Protein AF-Q7DK08-F1 (afdb_monomer_lite)

Secondary structure (DSSP, 8-state):
--------TT--SHHHHHHHHH-S---SSS--EEEEEETTEEEEEEEEEEETTEEEEEEEEEEEPP-------

Structure (mmCIF, N/CA/C/O backbone):
data_AF-Q7DK08-F1
#
_entry.id   AF-Q7DK08-F1
#
loop_
_atom_site.group_PDB
_atom_site.id
_atom_site.type_symbol
_atom_site.label_atom_id
_atom_site.label_alt_id
_atom_site.label_comp_id
_atom_site.label_asym_id
_atom_site.label_entity_id
_atom_site.label_seq_id
_atom_site.pdbx_PDB_ins_code
_atom_site.Cartn_x
_atom_site.Cartn_y
_atom_site.Cartn_z
_atom_site.occupancy
_atom_site.B_iso_or_equiv
_atom_site.auth_seq_id
_atom_site.auth_comp_id
_atom_site.auth_asym_id
_atom_site.auth_atom_id
_atom_site.pdbx_PDB_model_num
ATOM 1 N N . TYR A 1 1 ? -10.846 -10.133 4.105 1.00 80.50 1 TYR A N 1
ATOM 2 C CA . TYR A 1 1 ? -11.025 -8.711 3.750 1.00 80.50 1 TYR A CA 1
ATOM 3 C C . TYR A 1 1 ? -10.355 -7.886 4.839 1.00 80.50 1 TYR A C 1
ATOM 5 O O . TYR A 1 1 ? -10.305 -8.384 5.954 1.00 80.50 1 TYR A O 1
ATOM 13 N N . PHE A 1 2 ? -9.811 -6.702 4.537 1.00 91.81 2 PHE A N 1
ATOM 14 C CA . PHE A 1 2 ? -9.185 -5.837 5.556 1.00 91.81 2 PHE A CA 1
ATOM 15 C C . PHE A 1 2 ? -10.203 -4.945 6.296 1.00 91.81 2 PHE A C 1
ATOM 17 O O . PHE A 1 2 ? -9.928 -4.520 7.409 1.00 91.81 2 PHE A O 1
ATOM 24 N N . GLU A 1 3 ? -11.397 -4.743 5.716 1.00 94.62 3 GLU A N 1
ATOM 25 C CA . GLU A 1 3 ? -12.505 -3.935 6.277 1.00 94.62 3 GLU A CA 1
ATOM 26 C C . GLU A 1 3 ? -12.103 -2.483 6.587 1.00 94.62 3 GLU A C 1
ATOM 28 O O . GLU A 1 3 ? -12.470 -1.908 7.605 1.00 94.62 3 GLU A O 1
ATOM 33 N N . THR A 1 4 ? -11.329 -1.902 5.680 1.00 96.06 4 THR A N 1
ATOM 34 C CA . THR A 1 4 ? -10.841 -0.520 5.704 1.00 96.06 4 THR A CA 1
ATOM 35 C C . THR A 1 4 ? -11.643 0.333 4.718 1.00 96.06 4 THR A C 1
ATOM 37 O O . THR A 1 4 ? -12.303 -0.206 3.827 1.00 96.06 4 THR A O 1
ATOM 40 N N . ASP A 1 5 ? -11.528 1.647 4.821 1.00 95.50 5 ASP A N 1
ATOM 41 C CA . ASP A 1 5 ? -12.203 2.667 4.008 1.00 95.50 5 ASP A CA 1
ATOM 42 C C . ASP A 1 5 ? -11.216 3.617 3.298 1.00 95.50 5 ASP A C 1
ATOM 44 O O . ASP A 1 5 ? -11.529 4.767 3.024 1.00 95.50 5 ASP A O 1
ATOM 48 N N . LEU A 1 6 ? -10.013 3.121 2.975 1.00 96.62 6 LEU A N 1
ATOM 49 C CA . LEU A 1 6 ? -8.962 3.906 2.318 1.00 96.62 6 LEU A CA 1
ATOM 50 C C . LEU A 1 6 ? -9.406 4.464 0.957 1.00 96.62 6 LEU A C 1
ATOM 52 O O . LEU A 1 6 ? -9.783 3.706 0.059 1.00 96.62 6 LEU A O 1
ATOM 56 N N . GLU A 1 7 ? -9.232 5.772 0.779 1.00 96.75 7 GLU A N 1
ATOM 57 C CA . GLU A 1 7 ? -9.503 6.497 -0.462 1.00 96.75 7 GLU A CA 1
ATOM 58 C C . GLU A 1 7 ? -8.474 7.611 -0.713 1.00 96.75 7 GLU A C 1
ATOM 60 O O . GLU A 1 7 ? -7.810 8.091 0.206 1.00 96.75 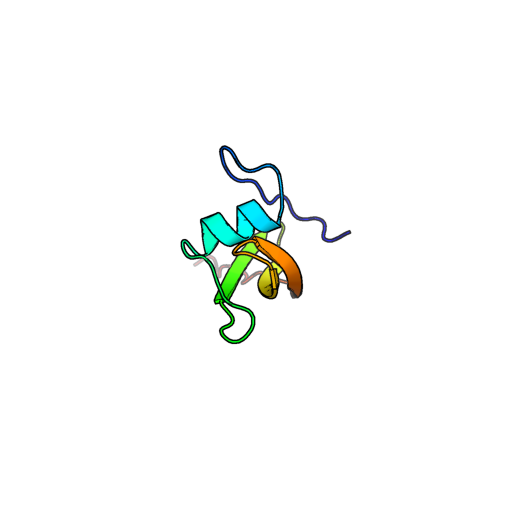7 GLU A O 1
ATOM 65 N N . SER A 1 8 ? -8.296 8.003 -1.977 1.00 96.75 8 SER A N 1
ATOM 66 C CA . SER A 1 8 ? -7.427 9.119 -2.366 1.00 96.75 8 SER A CA 1
ATOM 67 C C . SER A 1 8 ? -7.857 9.695 -3.717 1.00 96.75 8 SER A C 1
ATOM 69 O O . SER A 1 8 ? -8.227 8.955 -4.632 1.00 96.75 8 SER A O 1
ATOM 71 N N . ASP A 1 9 ? -7.798 11.022 -3.843 1.00 96.25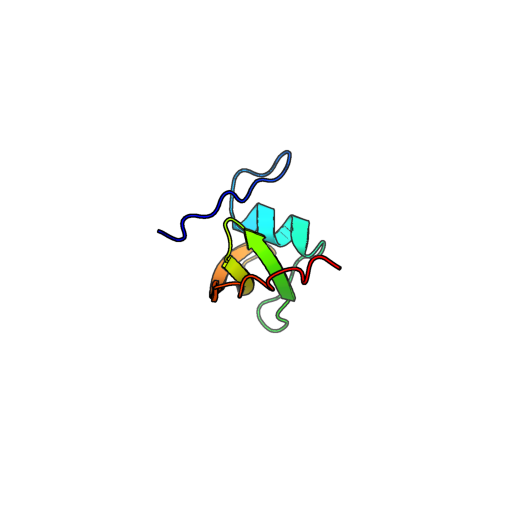 9 ASP A N 1
ATOM 72 C CA . ASP A 1 9 ? -8.186 11.735 -5.060 1.00 96.25 9 ASP A CA 1
ATOM 73 C C . ASP A 1 9 ? -7.340 11.314 -6.269 1.00 96.25 9 ASP A C 1
ATOM 75 O O . ASP A 1 9 ? -6.111 11.276 -6.215 1.00 96.25 9 ASP A O 1
ATOM 79 N N . ASN A 1 10 ? -8.007 11.064 -7.401 1.00 95.50 10 ASN A N 1
ATOM 80 C CA . ASN A 1 10 ? -7.394 10.627 -8.664 1.00 95.50 10 ASN A CA 1
ATOM 81 C C . ASN A 1 10 ? -6.569 9.328 -8.559 1.00 95.50 10 ASN A C 1
ATOM 83 O O . ASN A 1 10 ? -5.655 9.105 -9.359 1.00 95.50 10 ASN A O 1
ATOM 87 N N . VAL A 1 11 ? -6.883 8.462 -7.592 1.00 97.56 11 VAL A N 1
ATOM 88 C CA . VAL A 1 11 ? -6.187 7.195 -7.367 1.00 97.56 11 VAL A CA 1
ATOM 89 C C . VAL A 1 11 ? -7.181 6.039 -7.290 1.00 97.56 11 VAL A C 1
ATOM 91 O O . VAL A 1 11 ? -7.990 5.953 -6.377 1.00 97.56 11 VAL A O 1
ATOM 94 N N . ASP A 1 12 ? -7.040 5.077 -8.205 1.00 97.50 12 ASP A N 1
ATOM 95 C CA . ASP A 1 12 ? -7.947 3.919 -8.281 1.00 97.50 12 ASP A CA 1
ATOM 96 C C . ASP A 1 12 ? -7.381 2.629 -7.663 1.00 97.50 12 ASP A C 1
ATOM 98 O O . ASP A 1 12 ? -8.075 1.619 -7.555 1.00 97.50 12 ASP A O 1
ATOM 102 N N . THR A 1 13 ? -6.085 2.589 -7.331 1.00 97.62 13 THR A N 1
ATOM 103 C CA . THR A 1 13 ? -5.404 1.343 -6.932 1.00 97.62 13 THR A CA 1
ATOM 104 C C . THR A 1 13 ? -4.598 1.513 -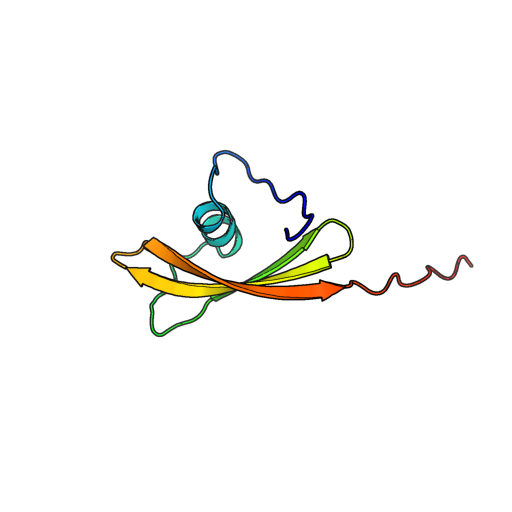5.660 1.00 97.62 13 THR A C 1
ATOM 106 O O . THR A 1 13 ? -4.031 2.573 -5.415 1.00 97.62 13 THR A O 1
ATOM 109 N N . ILE A 1 14 ? -4.435 0.423 -4.906 1.00 97.81 14 ILE A N 1
ATOM 110 C CA . ILE A 1 14 ? -3.635 0.427 -3.675 1.00 97.81 14 ILE A CA 1
ATOM 111 C C . ILE A 1 14 ? -2.164 0.806 -3.911 1.00 97.81 14 ILE A C 1
ATOM 113 O O . ILE A 1 14 ? -1.544 1.436 -3.064 1.00 97.81 14 ILE A O 1
ATOM 117 N N . ALA A 1 15 ? -1.606 0.469 -5.080 1.00 97.38 15 ALA A N 1
ATOM 118 C CA . ALA A 1 15 ? -0.254 0.885 -5.445 1.00 97.38 15 ALA A CA 1
ATOM 119 C C . ALA A 1 15 ? -0.178 2.400 -5.665 1.00 97.38 15 ALA A C 1
ATOM 121 O O . ALA A 1 15 ? 0.785 3.022 -5.234 1.00 97.38 15 ALA A O 1
ATOM 122 N N . GLY A 1 16 ? -1.193 2.988 -6.306 1.00 97.56 16 GLY A N 1
ATOM 123 C CA . GLY A 1 16 ? -1.303 4.438 -6.442 1.00 97.56 16 GLY A CA 1
ATOM 124 C C . GLY A 1 16 ? -1.483 5.123 -5.089 1.00 97.56 16 GLY A C 1
ATOM 125 O O . GLY A 1 16 ? -0.785 6.087 -4.818 1.00 97.56 16 GLY A O 1
ATOM 126 N N . PHE A 1 17 ? -2.332 4.573 -4.215 1.00 98.31 17 PHE A N 1
ATOM 127 C CA . PHE A 1 17 ? -2.582 5.117 -2.874 1.00 98.31 17 PHE A CA 1
ATOM 128 C C . PHE A 1 17 ? -1.291 5.166 -2.060 1.00 98.31 17 PHE A C 1
ATOM 130 O O . PHE A 1 17 ? -0.912 6.213 -1.546 1.00 98.31 17 PHE A O 1
ATOM 137 N N . TYR A 1 18 ? -0.567 4.047 -2.041 1.00 98.38 18 TYR A N 1
ATO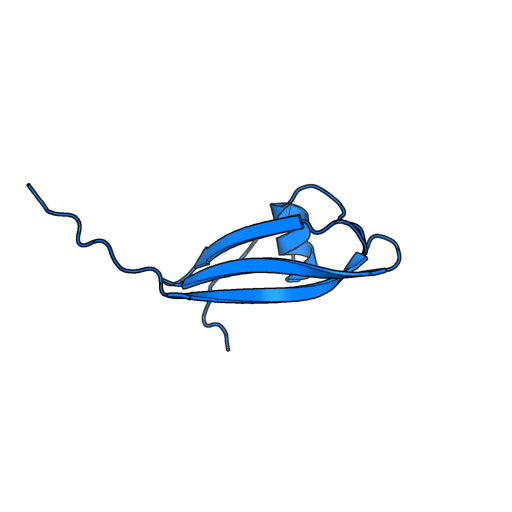M 138 C CA . TYR A 1 18 ? 0.745 3.950 -1.417 1.00 98.38 18 TYR A CA 1
ATOM 139 C C . TYR A 1 18 ? 1.748 4.948 -2.010 1.00 98.38 18 TYR A C 1
ATOM 141 O O . TYR A 1 18 ? 2.374 5.677 -1.253 1.00 98.38 18 TYR A O 1
ATOM 149 N N . LEU A 1 19 ? 1.883 5.018 -3.343 1.00 97.19 19 LEU A N 1
ATOM 150 C CA . LEU A 1 19 ? 2.839 5.914 -4.011 1.00 97.19 19 LEU A CA 1
ATOM 151 C C . LEU A 1 19 ? 2.545 7.395 -3.741 1.00 97.19 19 LEU A C 1
ATOM 153 O O . LEU A 1 19 ? 3.472 8.171 -3.525 1.00 97.19 19 LEU A O 1
ATOM 157 N N . THR A 1 20 ? 1.269 7.782 -3.728 1.00 96.69 20 THR A N 1
ATOM 158 C CA . THR A 1 20 ? 0.848 9.135 -3.349 1.00 96.69 20 THR A CA 1
ATOM 159 C C . THR A 1 20 ? 1.155 9.414 -1.878 1.00 96.69 20 THR A C 1
ATOM 161 O O . THR A 1 20 ? 1.614 10.507 -1.560 1.00 96.69 20 THR A O 1
ATOM 164 N N . GLY A 1 21 ? 0.957 8.428 -0.998 1.00 96.69 21 GLY A N 1
ATOM 165 C CA . GLY A 1 21 ? 1.248 8.534 0.432 1.00 96.69 21 GLY A CA 1
ATOM 166 C C . GLY A 1 21 ? 2.737 8.685 0.754 1.00 96.69 21 GLY A C 1
ATOM 167 O O . GLY A 1 21 ? 3.100 9.558 1.538 1.00 96.69 21 GLY A O 1
ATOM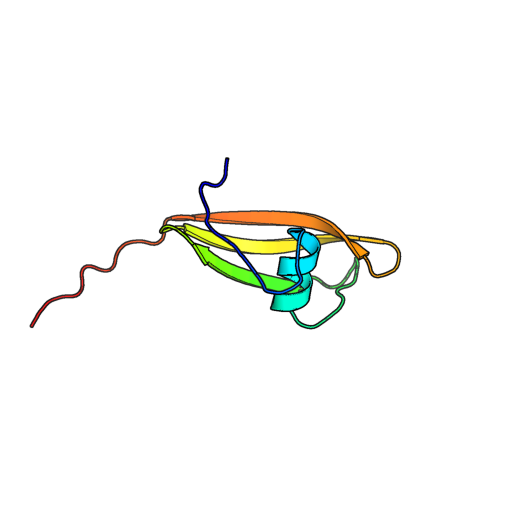 168 N N . VAL A 1 22 ? 3.609 7.891 0.119 1.00 96.88 22 VAL A N 1
ATOM 169 C CA . VAL A 1 22 ? 5.071 8.011 0.301 1.00 96.88 22 VAL A CA 1
ATOM 170 C C . VAL A 1 22 ? 5.663 9.221 -0.428 1.00 96.88 22 VAL A C 1
ATOM 172 O O . VAL A 1 22 ? 6.699 9.743 -0.027 1.00 96.88 22 VAL A O 1
ATOM 175 N N . GLY A 1 23 ? 5.036 9.676 -1.518 1.00 96.31 23 GLY A N 1
ATOM 176 C CA . GLY A 1 23 ? 5.492 10.825 -2.309 1.00 96.31 23 GLY A CA 1
ATOM 177 C C . GLY A 1 23 ? 6.747 10.576 -3.159 1.00 96.31 23 GLY A C 1
ATOM 178 O O . GLY A 1 23 ? 7.234 11.494 -3.821 1.00 96.31 23 GLY A O 1
ATOM 179 N N . THR A 1 24 ? 7.275 9.351 -3.175 1.00 94.19 24 THR A N 1
ATOM 180 C CA . THR A 1 24 ? 8.472 8.947 -3.926 1.00 94.19 24 THR A CA 1
ATOM 181 C C . THR A 1 24 ? 8.263 7.596 -4.616 1.00 94.19 24 THR A C 1
ATOM 183 O O . THR A 1 24 ? 7.358 6.830 -4.287 1.00 94.19 24 THR A O 1
ATOM 186 N N . ILE A 1 25 ? 9.091 7.291 -5.622 1.00 95.25 25 ILE A N 1
ATOM 187 C CA . ILE A 1 25 ? 9.123 5.956 -6.234 1.00 95.25 25 ILE A CA 1
ATOM 188 C C . ILE A 1 25 ? 10.186 5.131 -5.496 1.00 95.25 25 ILE A C 1
ATOM 190 O O . ILE A 1 25 ? 11.370 5.438 -5.652 1.00 95.25 25 ILE A O 1
ATOM 194 N N . PRO A 1 26 ? 9.809 4.085 -4.737 1.00 96.38 26 PRO A N 1
ATOM 195 C CA . PRO A 1 26 ? 10.781 3.239 -4.055 1.00 96.38 26 PRO A CA 1
ATOM 196 C C . PRO A 1 26 ? 11.485 2.289 -5.034 1.00 96.38 26 PRO A C 1
ATOM 198 O O . PRO A 1 26 ? 11.036 2.088 -6.167 1.00 96.38 26 PRO A O 1
ATOM 201 N N . SER A 1 27 ? 12.559 1.639 -4.585 1.00 96.62 27 SER A N 1
ATOM 202 C CA . SER A 1 27 ? 13.295 0.634 -5.365 1.00 96.62 27 SER A CA 1
ATOM 203 C C . SER A 1 27 ? 13.029 -0.792 -4.864 1.00 96.62 27 SER A C 1
ATOM 205 O O . SER A 1 27 ? 12.169 -1.029 -4.013 1.00 96.62 27 SER A O 1
ATOM 207 N N . GLN A 1 28 ? 13.688 -1.798 -5.443 1.00 95.94 28 GLN A N 1
ATOM 208 C CA . GLN A 1 28 ? 13.568 -3.164 -4.928 1.00 95.94 28 GLN A CA 1
ATOM 209 C C . GLN A 1 28 ? 14.385 -3.330 -3.635 1.00 95.94 28 GLN A C 1
ATOM 211 O O . GLN A 1 28 ? 13.960 -4.072 -2.742 1.00 95.94 28 GLN A O 1
ATOM 216 N N . GLU A 1 29 ? 15.516 -2.631 -3.561 1.00 95.69 29 GLU A N 1
ATOM 217 C CA . GLU A 1 29 ? 16.534 -2.655 -2.513 1.00 95.69 29 GLU A CA 1
ATOM 218 C C . GLU A 1 29 ? 16.185 -1.738 -1.336 1.00 95.69 29 GLU A C 1
ATOM 220 O O . GLU A 1 29 ? 16.411 -2.110 -0.186 1.00 95.69 29 GLU A O 1
ATOM 225 N N . GLU A 1 30 ? 15.599 -0.575 -1.614 1.00 94.88 30 GLU A N 1
ATOM 226 C CA . GLU A 1 30 ? 15.218 0.424 -0.616 1.00 94.88 30 GLU A CA 1
ATOM 227 C C . GLU A 1 30 ? 13.706 0.377 -0.392 1.00 94.88 30 GLU A C 1
ATOM 229 O O . GLU A 1 30 ? 12.899 0.460 -1.328 1.00 94.88 30 GLU A O 1
ATOM 234 N N . LYS A 1 31 ? 13.328 0.159 0.869 1.00 97.12 31 LYS A N 1
ATOM 235 C CA . LYS A 1 31 ? 11.937 0.013 1.283 1.00 97.12 31 LYS A CA 1
ATOM 236 C C . LYS A 1 31 ? 11.419 1.325 1.848 1.00 97.12 31 LYS A C 1
ATOM 238 O O . LYS A 1 31 ? 12.047 1.891 2.732 1.00 97.12 31 LYS A O 1
ATOM 243 N N . GLU A 1 32 ? 10.262 1.745 1.361 1.00 98.19 32 GLU A N 1
ATOM 244 C CA . GLU A 1 32 ? 9.512 2.877 1.889 1.00 98.19 32 GLU A CA 1
ATOM 245 C C . GLU A 1 32 ? 8.298 2.356 2.649 1.00 98.19 32 GLU A C 1
ATOM 247 O O . GLU A 1 32 ? 7.593 1.447 2.188 1.00 98.19 32 GLU A O 1
ATOM 252 N N . HIS A 1 33 ? 8.074 2.941 3.817 1.00 98.31 33 HIS A N 1
ATOM 253 C CA . HIS A 1 33 ? 7.022 2.563 4.745 1.00 98.31 33 HIS A CA 1
ATOM 254 C C . HIS A 1 33 ? 5.952 3.648 4.745 1.00 98.31 33 HIS A C 1
ATOM 256 O O . HIS A 1 33 ? 6.263 4.837 4.795 1.00 98.31 33 HIS A O 1
ATOM 262 N N . PHE A 1 34 ? 4.692 3.235 4.671 1.00 98.38 34 PHE A N 1
ATOM 263 C CA . PHE A 1 34 ? 3.558 4.142 4.739 1.00 98.38 34 PHE A CA 1
ATOM 264 C C . PHE A 1 34 ? 2.532 3.614 5.728 1.00 98.38 34 PHE A C 1
ATOM 266 O O . PHE A 1 34 ? 1.971 2.537 5.525 1.00 98.38 34 PHE A O 1
ATOM 273 N N . GLU A 1 35 ? 2.307 4.374 6.791 1.00 98.25 35 GLU A N 1
ATOM 274 C CA . GLU A 1 35 ? 1.401 4.017 7.876 1.00 98.25 35 GLU A CA 1
ATOM 275 C C . GLU A 1 35 ? 0.113 4.832 7.786 1.00 98.25 35 GLU A C 1
ATOM 277 O O . GLU A 1 35 ? 0.148 6.051 7.609 1.00 98.25 35 GLU A O 1
ATOM 282 N N . VAL A 1 36 ? -1.027 4.156 7.910 1.00 97.38 36 VAL A N 1
ATOM 283 C CA . VAL A 1 36 ? -2.355 4.778 7.923 1.00 97.38 36 VAL A CA 1
ATOM 284 C C . VAL A 1 36 ? -3.268 4.060 8.902 1.00 97.38 36 VAL A C 1
ATOM 286 O O . VAL A 1 36 ? -3.168 2.848 9.090 1.00 97.38 36 VAL A O 1
ATOM 289 N N . GLU A 1 37 ? -4.201 4.801 9.485 1.00 96.44 37 GLU A N 1
ATOM 290 C CA . GLU A 1 37 ? -5.273 4.234 10.295 1.00 96.44 37 GLU A CA 1
ATOM 291 C C . GLU A 1 37 ? -6.599 4.296 9.543 1.00 96.44 37 GLU A C 1
ATOM 293 O O . GLU A 1 37 ? -6.895 5.270 8.852 1.00 96.44 37 GLU A O 1
ATOM 298 N N . SER A 1 38 ? -7.392 3.234 9.647 1.00 96.25 38 SER A N 1
ATOM 299 C CA . SER A 1 38 ? -8.690 3.126 8.984 1.00 96.25 38 SER A CA 1
ATOM 300 C C . SER A 1 38 ? -9.568 2.130 9.727 1.00 96.25 38 SER A C 1
ATOM 302 O O . SER A 1 38 ? -9.138 1.011 10.009 1.00 96.25 38 SER A O 1
ATOM 304 N N . ASN A 1 39 ? -10.798 2.537 10.053 1.00 95.25 39 ASN A N 1
ATOM 305 C CA . ASN A 1 39 ? -11.781 1.718 10.772 1.00 95.25 39 ASN A CA 1
ATOM 306 C C . ASN A 1 39 ? -11.218 0.995 12.012 1.00 95.25 39 ASN A C 1
ATOM 308 O O . ASN A 1 39 ? -11.436 -0.203 12.188 1.00 95.25 39 ASN A O 1
ATOM 312 N N . GLY A 1 40 ? -10.463 1.709 12.853 1.00 94.12 40 GLY A N 1
ATOM 313 C CA . GLY A 1 40 ? -9.883 1.152 14.082 1.00 94.12 40 GLY A CA 1
ATOM 314 C C . GLY A 1 40 ? -8.682 0.226 13.865 1.00 94.12 40 GLY A C 1
ATOM 315 O O . GLY A 1 40 ? -8.238 -0.417 14.807 1.00 94.12 40 GLY A O 1
ATOM 316 N N . LYS A 1 41 ? -8.131 0.155 12.648 1.00 96.12 41 LYS A N 1
ATOM 317 C CA . LYS A 1 41 ? -6.934 -0.631 12.327 1.00 96.12 41 LYS A CA 1
ATOM 318 C C . LYS A 1 41 ? -5.788 0.281 11.945 1.00 96.12 41 LYS A C 1
ATOM 320 O O . LYS A 1 41 ? -5.971 1.209 11.164 1.00 96.12 41 LYS A O 1
ATOM 325 N N . HIS A 1 42 ? -4.604 -0.048 12.434 1.00 97.44 42 HIS A N 1
ATOM 326 C CA . HIS A 1 42 ? -3.347 0.509 11.976 1.00 97.44 42 HIS A CA 1
ATOM 327 C C . HIS A 1 42 ? -2.776 -0.396 10.880 1.00 97.44 42 HIS A C 1
ATOM 329 O O . HIS A 1 42 ? -2.669 -1.617 11.047 1.00 97.44 42 HIS A O 1
ATOM 335 N N . LEU A 1 43 ? -2.449 0.201 9.738 1.00 98.19 43 LEU A N 1
ATOM 336 C CA . LEU A 1 43 ? -1.923 -0.474 8.559 1.00 98.19 43 LEU A CA 1
ATOM 337 C C . LEU A 1 43 ? -0.548 0.089 8.228 1.00 98.19 43 LEU A C 1
ATOM 339 O O . LEU A 1 43 ? -0.418 1.285 7.990 1.00 98.19 43 LEU A O 1
ATOM 343 N N . GLU A 1 44 ? 0.437 -0.788 8.087 1.00 98.38 44 GLU A N 1
ATOM 344 C CA . GLU A 1 44 ? 1.757 -0.440 7.565 1.00 98.38 44 GLU A CA 1
ATOM 345 C C . GLU A 1 44 ? 1.939 -1.079 6.182 1.00 98.38 44 GLU A C 1
ATOM 347 O O . GLU A 1 44 ? 1.912 -2.307 6.021 1.00 98.38 44 GLU A O 1
ATOM 352 N N . LEU A 1 45 ? 2.097 -0.238 5.161 1.00 98.62 45 LEU A N 1
ATOM 353 C CA . LEU A 1 45 ? 2.263 -0.615 3.764 1.00 98.62 45 LEU A CA 1
ATOM 354 C C . LEU A 1 45 ? 3.734 -0.479 3.363 1.00 98.62 45 LEU A C 1
ATOM 356 O O . LEU A 1 45 ? 4.337 0.575 3.539 1.00 98.62 45 LEU A O 1
ATOM 360 N N . ILE A 1 46 ? 4.298 -1.535 2.774 1.00 98.62 46 ILE A N 1
ATOM 361 C CA . ILE A 1 46 ? 5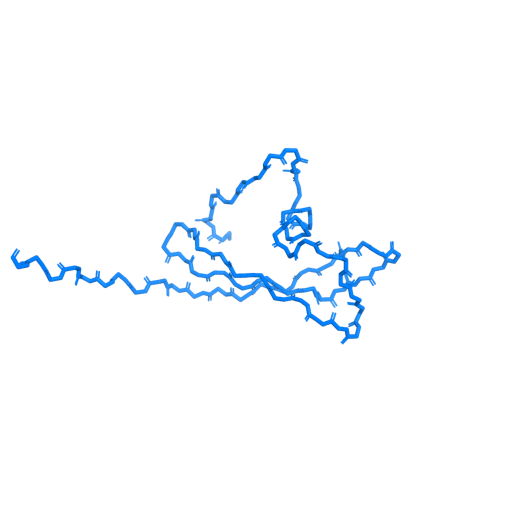.717 -1.597 2.394 1.00 98.62 46 ILE A CA 1
ATOM 362 C C . ILE A 1 46 ? 5.847 -2.161 0.976 1.00 98.62 46 ILE A C 1
ATOM 364 O O . ILE A 1 46 ? 5.246 -3.193 0.654 1.00 98.62 46 ILE A O 1
ATOM 368 N N . ASN A 1 47 ? 6.654 -1.543 0.109 1.00 98.50 47 ASN A N 1
ATOM 369 C CA . ASN A 1 47 ? 6.941 -2.067 -1.232 1.00 98.50 47 ASN A CA 1
ATOM 370 C C . ASN A 1 47 ? 7.613 -3.448 -1.163 1.00 98.50 47 ASN A C 1
ATOM 372 O O . ASN A 1 47 ? 8.764 -3.589 -0.773 1.00 98.50 47 ASN A O 1
ATOM 376 N N . ASP A 1 48 ? 6.937 -4.496 -1.632 1.00 98.38 48 ASP A N 1
ATOM 377 C CA . ASP A 1 48 ? 7.515 -5.845 -1.691 1.00 98.38 48 ASP A CA 1
ATOM 378 C C . ASP A 1 48 ? 8.250 -6.063 -3.020 1.00 98.38 48 ASP A C 1
ATOM 380 O O . ASP A 1 48 ? 9.409 -6.494 -3.051 1.00 98.38 48 ASP A O 1
ATOM 384 N N . LYS A 1 49 ? 7.602 -5.672 -4.128 1.00 98.06 49 LYS A N 1
ATOM 385 C CA . LYS A 1 49 ? 8.151 -5.829 -5.476 1.00 98.06 49 LYS A CA 1
ATOM 386 C C . LYS A 1 49 ? 7.977 -4.592 -6.342 1.00 98.06 49 LYS A C 1
ATOM 388 O O . LYS A 1 49 ? 6.843 -4.200 -6.632 1.00 98.06 49 LYS A O 1
ATOM 393 N N . VAL A 1 50 ? 9.087 -4.079 -6.862 1.00 97.81 50 VAL A N 1
ATOM 394 C CA . VAL A 1 50 ? 9.120 -2.952 -7.803 1.00 97.81 50 VAL A CA 1
ATOM 395 C C . VAL A 1 50 ? 9.641 -3.423 -9.163 1.00 97.81 50 VAL A C 1
ATOM 397 O O . VAL A 1 50 ? 10.563 -4.233 -9.242 1.00 97.81 50 VAL A O 1
ATOM 400 N N . LYS A 1 51 ? 9.014 -2.965 -10.248 1.00 95.88 51 LYS A N 1
ATOM 401 C CA . LYS A 1 51 ? 9.427 -3.220 -11.635 1.00 95.88 51 LYS A CA 1
ATOM 402 C C . LYS A 1 51 ? 9.220 -1.960 -12.459 1.00 95.88 51 LYS A C 1
ATOM 404 O O . LYS A 1 51 ? 8.108 -1.446 -12.467 1.00 95.88 51 LYS A O 1
ATOM 409 N N . ASP A 1 52 ? 10.256 -1.489 -13.145 1.00 92.56 52 ASP A N 1
ATOM 410 C CA . ASP A 1 52 ? 10.196 -0.321 -14.038 1.00 92.56 52 ASP A CA 1
ATOM 411 C C . ASP A 1 52 ? 9.551 0.915 -13.376 1.00 92.56 52 ASP A C 1
ATOM 413 O O . ASP A 1 52 ? 8.673 1.561 -13.941 1.00 92.56 52 ASP A O 1
ATOM 417 N N . GLY A 1 53 ? 9.927 1.195 -12.121 1.00 88.38 53 GLY A N 1
ATOM 418 C CA . GLY A 1 53 ? 9.368 2.298 -11.325 1.00 88.38 53 GLY A CA 1
ATOM 419 C C . GLY A 1 53 ? 7.935 2.076 -10.824 1.00 88.38 53 GLY A C 1
ATOM 420 O O . GLY A 1 53 ? 7.353 2.958 -10.201 1.00 88.38 53 GLY A O 1
ATOM 421 N N . ARG A 1 54 ? 7.347 0.899 -11.064 1.00 94.81 54 ARG A N 1
ATOM 422 C CA . ARG A 1 54 ? 5.999 0.540 -10.623 1.00 94.81 54 ARG A CA 1
ATOM 423 C C . ARG A 1 54 ? 6.039 -0.450 -9.468 1.00 94.81 54 ARG A C 1
ATOM 425 O O . ARG A 1 54 ? 6.607 -1.540 -9.578 1.00 94.81 54 ARG A O 1
ATOM 432 N N . VAL A 1 55 ? 5.347 -0.121 -8.382 1.00 97.94 55 VAL A N 1
ATOM 433 C CA . VAL A 1 55 ? 5.083 -1.066 -7.293 1.00 97.94 55 VAL A CA 1
ATOM 434 C C . VAL A 1 55 ? 4.050 -2.083 -7.776 1.00 97.94 55 VAL A C 1
ATOM 436 O O . VAL A 1 55 ? 2.923 -1.742 -8.127 1.00 97.94 55 VAL A O 1
ATOM 439 N N . THR A 1 56 ? 4.457 -3.348 -7.842 1.00 97.88 56 THR A N 1
ATOM 440 C CA . THR A 1 56 ? 3.618 -4.464 -8.321 1.00 97.88 56 THR A CA 1
ATOM 441 C C . THR A 1 56 ? 3.139 -5.370 -7.194 1.00 97.88 56 THR A C 1
ATOM 443 O O . THR A 1 56 ? 2.203 -6.142 -7.395 1.00 97.88 56 THR A O 1
ATOM 446 N N . LYS A 1 57 ? 3.772 -5.286 -6.019 1.00 98.44 57 LYS A N 1
ATOM 447 C CA . LYS A 1 57 ? 3.344 -5.954 -4.789 1.00 98.44 57 LYS A CA 1
ATOM 448 C C . LYS A 1 57 ? 3.629 -5.069 -3.584 1.00 98.44 57 LYS A C 1
ATOM 450 O O . LYS A 1 57 ? 4.698 -4.463 -3.516 1.00 98.44 57 LYS A O 1
ATOM 455 N N . LEU A 1 58 ? 2.700 -5.076 -2.636 1.00 98.50 58 LEU A N 1
ATOM 456 C CA . LEU A 1 58 ? 2.840 -4.475 -1.316 1.00 98.50 58 LEU A CA 1
ATOM 457 C C . LEU A 1 58 ? 2.752 -5.574 -0.259 1.00 98.50 58 LEU A C 1
ATOM 459 O O . LEU A 1 58 ? 1.949 -6.502 -0.388 1.00 98.50 58 LEU A O 1
ATOM 463 N N . LYS A 1 59 ? 3.570 -5.449 0.780 1.00 98.50 59 LYS A N 1
ATOM 464 C CA . LYS A 1 59 ? 3.379 -6.132 2.054 1.00 98.50 59 LYS A CA 1
ATOM 465 C C . LYS A 1 59 ? 2.554 -5.208 2.945 1.00 98.50 59 LYS A C 1
ATOM 467 O O . LYS A 1 59 ? 2.828 -4.015 2.988 1.00 98.50 59 LYS A O 1
ATOM 472 N N . ILE A 1 60 ? 1.559 -5.773 3.620 1.00 98.12 60 ILE A N 1
ATOM 473 C CA . ILE A 1 60 ? 0.672 -5.047 4.529 1.00 98.12 60 ILE A CA 1
ATOM 474 C C . ILE A 1 60 ? 0.786 -5.707 5.898 1.00 98.12 60 ILE A C 1
ATOM 476 O O . ILE A 1 60 ? 0.577 -6.920 6.008 1.00 98.12 60 ILE A O 1
ATOM 480 N N . LEU A 1 61 ? 1.146 -4.935 6.915 1.00 98.00 61 LEU A N 1
ATOM 481 C CA . LEU A 1 61 ? 1.045 -5.337 8.314 1.00 98.00 61 LEU A CA 1
ATOM 482 C C . LEU A 1 61 ? -0.196 -4.665 8.903 1.00 98.00 61 LEU A C 1
ATOM 484 O O . LEU A 1 61 ? -0.479 -3.515 8.586 1.00 98.00 61 LEU A O 1
ATOM 488 N N . VAL A 1 62 ? -0.971 -5.415 9.684 1.00 97.00 62 VAL A N 1
ATOM 489 C CA . VAL A 1 62 ? -2.264 -4.976 10.222 1.00 97.00 62 VAL A CA 1
ATOM 490 C C . VAL A 1 62 ? -2.272 -5.237 11.716 1.00 97.00 62 VAL A C 1
ATOM 492 O O . VAL A 1 62 ? -1.994 -6.362 12.140 1.00 97.00 62 VAL A O 1
ATOM 495 N N . SER A 1 63 ? -2.627 -4.222 12.488 1.00 95.94 63 SER A N 1
ATOM 496 C CA . SER A 1 63 ? -2.888 -4.322 13.921 1.00 95.94 63 SER A CA 1
ATOM 497 C C . SER A 1 63 ? -4.155 -3.554 14.274 1.00 95.94 63 SER A C 1
ATOM 499 O O . SER A 1 63 ? -4.514 -2.596 13.596 1.00 95.94 63 SER A O 1
ATOM 501 N N . GLU A 1 64 ? -4.834 -3.971 15.336 1.00 94.88 64 GLU A N 1
ATOM 502 C CA . GLU A 1 64 ? -5.933 -3.188 15.902 1.00 94.88 64 GLU A CA 1
ATOM 503 C C . GLU A 1 64 ? -5.356 -1.952 16.608 1.00 94.88 64 GLU A C 1
ATOM 505 O O . GLU A 1 64 ? -4.290 -2.027 17.228 1.00 94.88 64 GLU A O 1
ATOM 510 N N . VAL A 1 65 ? -6.040 -0.816 16.502 1.00 89.00 65 VAL A N 1
ATOM 511 C CA . VAL A 1 65 ? -5.754 0.373 17.308 1.00 89.00 65 VAL A CA 1
ATOM 512 C C . VAL A 1 65 ? -6.463 0.172 18.643 1.00 89.00 65 VAL A C 1
ATOM 514 O O . VAL A 1 65 ? -7.681 0.016 18.683 1.00 89.00 65 VAL A O 1
ATOM 517 N N . GLU A 1 66 ? -5.714 0.144 19.745 1.00 77.25 66 GLU A N 1
ATOM 518 C CA . GLU A 1 66 ? -6.331 0.175 21.071 1.00 77.25 66 GLU A CA 1
ATOM 519 C C . GLU A 1 66 ? -7.039 1.526 21.239 1.00 77.25 66 GLU A C 1
ATOM 521 O O . GLU A 1 66 ? -6.393 2.576 21.187 1.00 77.25 66 GLU A O 1
ATOM 526 N N . GLU A 1 67 ? -8.363 1.510 21.426 1.00 64.50 67 GLU A N 1
ATOM 527 C CA . GLU A 1 67 ? -9.107 2.694 21.850 1.00 64.50 67 GLU A CA 1
ATOM 528 C C . GLU A 1 67 ? -8.505 3.164 23.176 1.00 64.50 67 GLU A C 1
ATOM 530 O O . GLU A 1 67 ? -8.696 2.545 24.225 1.00 64.50 67 GLU A O 1
ATOM 535 N N . LYS A 1 68 ? -7.737 4.256 23.142 1.00 56.56 68 LYS A N 1
ATOM 536 C CA . LYS A 1 68 ? -7.436 4.987 24.365 1.00 56.56 68 LYS A CA 1
ATOM 537 C C . LYS A 1 68 ? -8.765 5.569 24.814 1.00 56.56 68 LYS A C 1
ATOM 539 O O . LYS A 1 68 ? -9.271 6.486 24.175 1.00 56.56 68 LYS A O 1
ATOM 544 N N . GLU A 1 69 ? -9.350 4.993 25.861 1.00 55.12 69 GLU A N 1
ATOM 545 C CA . GLU A 1 69 ? -10.416 5.650 26.605 1.00 55.12 69 GLU A CA 1
ATOM 546 C C . GLU A 1 69 ? -9.890 7.041 26.973 1.00 55.12 69 GLU A C 1
ATOM 548 O O . GLU A 1 69 ? -8.997 7.174 27.809 1.00 55.12 69 GLU A O 1
ATOM 553 N N . ASP A 1 70 ? -10.376 8.074 26.283 1.00 50.34 70 ASP A N 1
ATOM 554 C CA . ASP A 1 70 ? -10.176 9.451 26.707 1.00 50.34 70 ASP A CA 1
ATOM 555 C C . ASP A 1 70 ? -10.734 9.544 28.135 1.00 50.34 70 ASP A C 1
ATOM 557 O O . ASP A 1 70 ? -11.955 9.505 28.336 1.00 50.34 70 ASP A O 1
ATOM 561 N N . GLU A 1 71 ? -9.848 9.624 29.135 1.00 54.34 71 GLU A N 1
ATOM 562 C CA . GLU A 1 71 ? -10.207 10.044 30.487 1.00 54.34 71 GLU A CA 1
ATOM 563 C C . GLU A 1 71 ? -10.850 11.430 30.359 1.00 54.34 71 GLU A C 1
ATOM 565 O O . GLU A 1 71 ? -10.188 12.449 30.159 1.00 54.34 71 GLU A O 1
ATOM 570 N N . LYS A 1 72 ? -12.184 11.454 30.388 1.00 49.31 72 LYS A N 1
ATOM 571 C CA . LYS A 1 72 ? -12.967 12.680 30.501 1.00 49.31 72 LYS A CA 1
ATOM 572 C C . LYS A 1 72 ? -12.783 13.220 31.919 1.00 49.31 72 LYS A C 1
ATOM 574 O O . LYS A 1 72 ? -13.493 12.773 32.820 1.00 49.31 72 LYS A O 1
ATOM 579 N N . ASP A 1 73 ? -11.844 14.145 32.088 1.00 50.97 73 ASP A N 1
ATOM 580 C CA . ASP A 1 73 ? -11.807 15.082 33.224 1.00 50.97 73 ASP A CA 1
ATOM 581 C C . ASP A 1 73 ? -12.974 16.090 33.166 1.00 50.97 73 ASP A C 1
ATOM 583 O O . ASP A 1 73 ? -13.304 16.581 32.056 1.00 50.97 73 ASP A O 1
#

Organism: Streptococcus mutans (NCBI:txid1309)

Sequence (73 aa):
YFETDLESDNVDTIAGFYLTGVGTIPSQEEKEHFEVESNGKHLELINDKVKDGRVTKLKILVSEVEEKEDEKD

pLDDT: mean 92.04, std 12.81, range [49.31, 98.62]

Foldseek 3Di:
DQPFDDDDPPDDDPQSSVCVQQVDQADCPGKDWGWDDGPQKIKIWIQNDDDPSGRPDIDIDIDGHPPPPPPDD

InterPro domains:
  IPR005170 Transporter-associated domain [PF03471] (1-61)
  IPR016169 FAD-binding, type PCMH, subdomain 2 [G3DSA:3.30.465.10] (1-64)
  IPR036318 FAD-binding, type PCMH-like superfamily [SSF56176] (1-61)

Radius of gyration: 14.41 Å; chains: 1; bounding box: 30×24×47 Å